Protein AF-A0A928Z0F6-F1 (afdb_monomer)

Mean predicted aligned error: 3.66 Å

Nearest PDB structures (foldseek):
  3p94-assembly1_A  TM=9.801E-01  e=1.220E-04  Parabacteroides distasonis ATCC 8503
 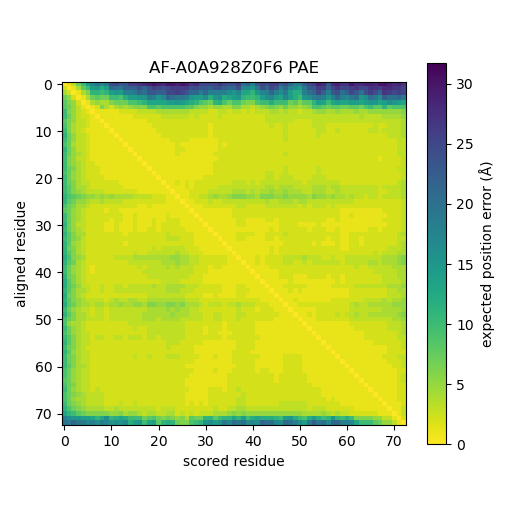 4iyj-assembly1_B  TM=9.274E-01  e=3.974E-04  Bacteroides uniformis ATCC 8492
  4ppy-assembly2_C-2  TM=9.394E-01  e=1.051E-03  Bacteroides fragilis NCTC 9343
  4hf7-assembly1_A-2  TM=9.408E-01  e=2.106E-03  Bacteroides thetaiotaomicron VPI-5482
  2hsj-assembly1_D  TM=8.827E-01  e=1.676E-01  Streptococcus pneumoniae TIGR4

Foldseek 3Di:
DPPDDQLVVVVVVLVVVVVVCVVPVHQRQDLQVVAADPRSWGDCVQDPVRPDGDPVVVVRVVVSVVVSVVVVD

Structure (mmCIF, N/CA/C/O backbone):
data_AF-A0A928Z0F6-F1
#
_entry.id   AF-A0A928Z0F6-F1
#
loop_
_atom_site.group_PDB
_atom_site.id
_atom_site.type_symbol
_atom_site.label_atom_id
_atom_site.label_alt_id
_atom_site.label_comp_id
_atom_site.label_asym_id
_atom_site.label_entity_id
_atom_site.label_seq_id
_atom_site.pdbx_PDB_ins_code
_atom_site.Cartn_x
_atom_site.Cartn_y
_atom_site.Cartn_z
_atom_site.occupancy
_atom_site.B_iso_or_equiv
_atom_site.auth_seq_id
_atom_site.auth_comp_id
_atom_site.auth_asym_id
_atom_site.auth_atom_id
_atom_site.pdbx_PDB_model_num
ATOM 1 N N . VAL A 1 1 ? 13.484 15.606 -15.199 1.00 42.81 1 VAL A N 1
ATOM 2 C CA . VAL A 1 1 ? 13.925 15.054 -13.896 1.00 42.81 1 VAL A CA 1
ATOM 3 C C . VAL A 1 1 ? 13.011 13.887 -13.575 1.00 42.81 1 VAL A C 1
ATOM 5 O O . VAL A 1 1 ? 11.819 14.112 -13.419 1.00 42.81 1 VAL A O 1
ATOM 8 N N . SER A 1 2 ? 13.514 12.652 -13.596 1.00 49.12 2 SER A N 1
ATOM 9 C CA . SER A 1 2 ? 12.715 11.503 -13.154 1.00 49.12 2 SER A CA 1
ATOM 10 C C . SER A 1 2 ? 12.471 11.663 -11.655 1.00 49.12 2 SER A C 1
ATOM 12 O O . SER A 1 2 ? 13.428 11.769 -10.890 1.00 49.12 2 SER A O 1
ATOM 14 N N . VAL A 1 3 ? 11.211 11.790 -11.236 1.00 63.94 3 VAL A N 1
ATOM 15 C CA . VAL A 1 3 ? 10.865 11.863 -9.813 1.00 63.94 3 VAL A CA 1
ATOM 16 C C . VAL A 1 3 ? 11.094 10.473 -9.232 1.00 63.94 3 VAL A C 1
ATOM 18 O O . VAL A 1 3 ? 10.265 9.579 -9.389 1.00 63.94 3 VAL A O 1
ATOM 21 N N . THR A 1 4 ? 12.239 10.269 -8.585 1.00 68.12 4 THR A N 1
ATOM 22 C CA . THR A 1 4 ? 12.531 9.012 -7.897 1.00 68.12 4 THR A CA 1
ATOM 23 C C . THR A 1 4 ? 11.529 8.820 -6.759 1.00 68.12 4 THR A C 1
ATOM 25 O O . THR A 1 4 ? 11.533 9.560 -5.772 1.00 68.12 4 THR A O 1
ATOM 28 N N . ARG A 1 5 ? 10.658 7.817 -6.888 1.00 73.56 5 ARG A N 1
ATOM 29 C CA . ARG A 1 5 ? 9.701 7.425 -5.847 1.00 73.56 5 ARG A CA 1
ATOM 30 C C . ARG A 1 5 ? 10.419 6.523 -4.849 1.00 73.56 5 ARG A C 1
ATOM 32 O O . ARG A 1 5 ? 10.614 5.345 -5.112 1.00 73.56 5 ARG A O 1
ATOM 39 N N . SER A 1 6 ? 10.882 7.094 -3.739 1.00 87.62 6 SER A N 1
ATOM 40 C CA . SER A 1 6 ? 11.574 6.337 -2.689 1.00 87.62 6 SER A CA 1
ATOM 41 C C . SER A 1 6 ? 10.587 5.430 -1.940 1.00 87.62 6 SER A C 1
ATOM 43 O O . SER A 1 6 ? 9.676 5.968 -1.303 1.00 87.62 6 SER A O 1
ATOM 45 N N . PRO A 1 7 ? 10.789 4.096 -1.920 1.00 91.12 7 PRO A N 1
ATOM 46 C CA . PRO A 1 7 ? 9.960 3.182 -1.130 1.00 91.12 7 PRO A CA 1
ATOM 47 C C . PRO A 1 7 ? 9.917 3.546 0.356 1.00 91.12 7 PRO A C 1
ATOM 49 O O . PRO A 1 7 ? 8.873 3.445 0.991 1.00 91.12 7 PRO A O 1
ATOM 52 N N . LYS A 1 8 ? 11.018 4.084 0.898 1.00 93.50 8 LYS A N 1
ATOM 53 C CA . LYS A 1 8 ? 11.091 4.532 2.294 1.00 93.50 8 LYS A CA 1
ATOM 54 C C . LYS A 1 8 ? 10.065 5.620 2.617 1.00 93.50 8 LYS A C 1
ATOM 56 O O . LYS A 1 8 ? 9.471 5.586 3.686 1.00 93.50 8 LYS A O 1
ATOM 61 N N . LYS A 1 9 ? 9.819 6.561 1.695 1.00 94.12 9 LYS A N 1
ATOM 62 C CA . LYS A 1 9 ? 8.791 7.598 1.892 1.00 94.12 9 LYS A CA 1
ATOM 63 C C . LYS A 1 9 ? 7.383 6.998 1.932 1.00 94.12 9 LYS A C 1
ATOM 65 O O . LYS A 1 9 ? 6.575 7.447 2.735 1.00 94.12 9 LYS A O 1
ATOM 70 N N . ILE A 1 10 ? 7.116 5.986 1.103 1.00 93.56 10 ILE A N 1
ATOM 71 C CA . ILE A 1 10 ? 5.836 5.261 1.095 1.00 93.56 10 ILE A CA 1
ATOM 72 C C . ILE A 1 10 ? 5.654 4.513 2.420 1.00 93.56 10 ILE A C 1
ATOM 74 O O . ILE A 1 10 ? 4.614 4.651 3.047 1.00 93.56 10 ILE A O 1
ATOM 78 N N . GLN A 1 11 ? 6.683 3.810 2.901 1.00 95.00 11 GLN A N 1
ATOM 79 C CA . GLN A 1 11 ? 6.631 3.106 4.188 1.00 95.00 11 GLN A CA 1
ATOM 80 C C . GLN A 1 11 ? 6.378 4.060 5.361 1.00 95.00 11 GLN A C 1
ATOM 82 O O . GLN A 1 11 ? 5.520 3.789 6.192 1.00 95.00 11 GLN A O 1
ATOM 87 N N . THR A 1 12 ? 7.079 5.200 5.414 1.00 96.88 12 THR A N 1
ATOM 88 C CA . THR A 1 12 ? 6.841 6.217 6.451 1.00 96.88 12 THR A CA 1
ATOM 89 C C . THR A 1 12 ? 5.407 6.739 6.416 1.00 96.88 12 THR A C 1
ATOM 91 O O . THR A 1 12 ? 4.797 6.903 7.469 1.00 96.88 12 THR A O 1
ATOM 94 N N . LEU A 1 13 ? 4.857 6.977 5.223 1.00 97.19 13 LEU A N 1
ATOM 95 C CA . LEU A 1 13 ? 3.475 7.420 5.082 1.00 97.19 13 LEU A CA 1
ATOM 96 C C . LEU A 1 13 ? 2.482 6.332 5.511 1.00 97.19 13 LEU A C 1
ATOM 98 O O . LEU A 1 13 ? 1.543 6.642 6.231 1.00 97.19 13 LEU A O 1
ATOM 102 N N . ASN A 1 14 ? 2.702 5.076 5.125 1.00 97.50 14 ASN A N 1
ATOM 103 C CA . ASN A 1 14 ? 1.829 3.963 5.499 1.00 97.50 14 ASN A CA 1
ATOM 104 C C . ASN A 1 14 ? 1.763 3.774 7.019 1.00 97.50 14 ASN A C 1
ATOM 106 O O . ASN A 1 14 ? 0.668 3.648 7.551 1.00 97.50 14 ASN A O 1
ATOM 110 N N . VAL A 1 15 ? 2.904 3.848 7.718 1.00 98.12 15 VAL A N 1
ATOM 111 C CA . VAL A 1 15 ? 2.943 3.799 9.192 1.00 98.12 15 VAL A CA 1
ATOM 112 C C . VAL A 1 15 ? 2.133 4.943 9.800 1.00 98.12 15 VAL A C 1
ATOM 114 O O . VAL A 1 15 ? 1.372 4.731 10.738 1.00 98.12 15 VAL A O 1
ATOM 117 N N . TRP A 1 16 ? 2.265 6.155 9.255 1.00 98.31 16 TRP A N 1
ATOM 118 C CA . TRP A 1 16 ? 1.488 7.298 9.730 1.00 98.31 16 TRP A CA 1
ATOM 119 C C . TRP A 1 16 ? -0.021 7.119 9.486 1.00 98.31 16 TRP A C 1
ATOM 121 O O . TRP A 1 16 ? -0.814 7.404 10.380 1.00 98.31 16 TRP A O 1
ATOM 131 N N . ILE A 1 17 ? -0.429 6.616 8.313 1.00 98.50 17 ILE A N 1
ATOM 13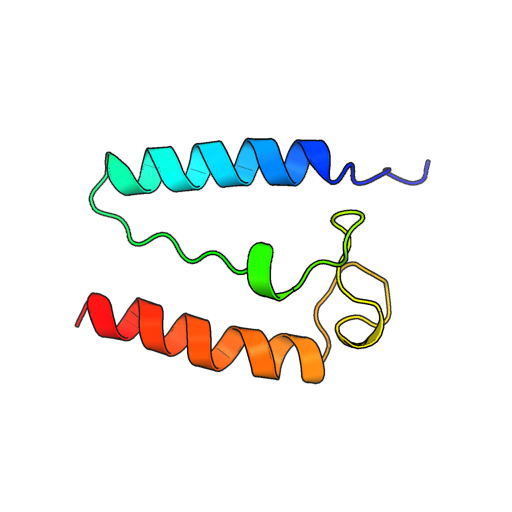2 C CA . ILE A 1 17 ? -1.844 6.347 7.993 1.00 98.50 17 ILE A CA 1
ATOM 133 C C . ILE A 1 17 ? -2.405 5.262 8.919 1.00 98.50 17 ILE A C 1
ATOM 135 O O . ILE A 1 17 ? -3.501 5.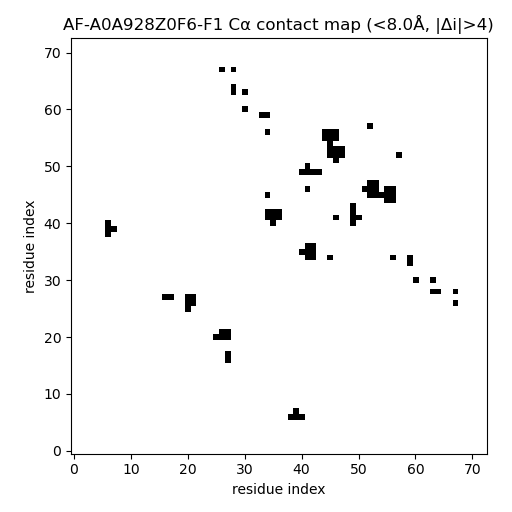427 9.446 1.00 98.50 17 ILE A O 1
ATOM 139 N N . GLU A 1 18 ? -1.665 4.175 9.142 1.00 97.94 18 GLU A N 1
ATOM 140 C CA . GLU A 1 18 ? -2.070 3.092 10.043 1.00 97.94 18 GLU A CA 1
ATOM 141 C C . GLU A 1 18 ? -2.300 3.604 11.472 1.00 97.94 18 GLU A C 1
ATOM 143 O O . GLU A 1 18 ? -3.346 3.336 12.064 1.00 97.94 18 GLU A O 1
ATOM 148 N N . GLN A 1 19 ? -1.363 4.403 11.997 1.00 98.25 19 GLN A N 1
ATOM 149 C CA . GLN A 1 19 ? -1.486 5.045 13.310 1.00 98.25 19 GLN A CA 1
ATOM 150 C C . GLN A 1 19 ? -2.703 5.968 13.378 1.00 98.25 19 GLN A C 1
ATOM 152 O O . GLN A 1 19 ? -3.498 5.879 14.310 1.00 98.25 19 GLN A O 1
ATOM 157 N N . TYR A 1 20 ? -2.887 6.810 12.361 1.00 98.38 20 TYR A N 1
ATOM 158 C CA . TYR A 1 20 ? -4.041 7.695 12.285 1.00 98.38 20 TYR A CA 1
ATOM 159 C C . TYR A 1 20 ? -5.356 6.906 12.299 1.00 98.38 20 TYR A C 1
ATOM 161 O O . TYR A 1 20 ? -6.282 7.263 13.026 1.00 98.38 20 TYR A O 1
ATOM 169 N N . CYS A 1 21 ? -5.443 5.807 11.547 1.00 97.62 21 CYS A N 1
ATOM 170 C CA . CYS A 1 21 ? -6.637 4.970 11.534 1.00 97.62 21 CYS A CA 1
ATOM 171 C C . CYS A 1 21 ? -6.938 4.353 12.907 1.00 97.62 21 CYS A C 1
ATOM 173 O O . CYS A 1 21 ? -8.098 4.354 13.322 1.00 97.62 21 CYS A O 1
ATOM 175 N N . ALA A 1 22 ? -5.906 3.903 13.629 1.00 96.31 22 ALA A N 1
ATOM 176 C CA . ALA A 1 22 ? -6.044 3.365 14.982 1.00 96.31 22 ALA A CA 1
ATOM 177 C C . ALA A 1 22 ? -6.570 4.401 15.996 1.00 96.31 22 ALA A C 1
ATOM 179 O O . ALA A 1 22 ? -7.249 4.031 16.951 1.00 96.31 22 ALA A O 1
ATOM 180 N N . GLU A 1 23 ? -6.288 5.688 15.785 1.00 97.81 23 GLU A N 1
ATOM 181 C CA . GLU A 1 23 ? -6.731 6.786 16.656 1.00 97.81 23 GLU A CA 1
ATOM 182 C C . GLU A 1 23 ? -8.119 7.349 16.295 1.00 97.81 23 GLU A C 1
ATOM 184 O O . GLU A 1 23 ? -8.742 8.007 17.126 1.00 97.81 23 GLU A O 1
ATOM 189 N N . ASN A 1 24 ? -8.608 7.116 15.071 1.00 96.94 24 ASN A N 1
ATOM 190 C CA . ASN A 1 24 ? -9.778 7.811 14.510 1.00 96.94 24 ASN A CA 1
ATOM 191 C C . ASN A 1 24 ? -10.916 6.868 14.079 1.00 96.94 24 ASN A C 1
ATOM 193 O O . ASN A 1 24 ? -11.707 7.230 13.211 1.00 96.94 24 ASN A O 1
ATOM 197 N N . ASP A 1 25 ? -10.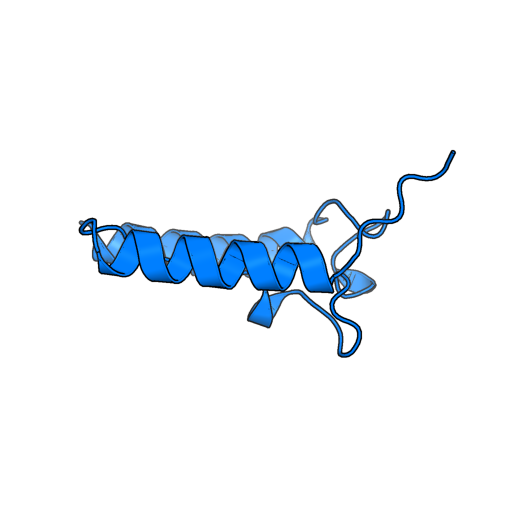994 5.665 14.656 1.00 91.62 25 ASP A N 1
ATOM 198 C CA . ASP A 1 25 ? -12.033 4.661 14.354 1.00 91.62 25 ASP A CA 1
ATOM 199 C C . ASP A 1 25 ? -12.171 4.373 12.846 1.00 91.62 25 ASP A C 1
ATOM 201 O O . ASP A 1 25 ? -13.256 4.295 12.271 1.00 91.62 25 ASP A O 1
ATOM 205 N N . CYS A 1 26 ? -11.026 4.270 12.169 1.00 95.44 26 CYS A N 1
ATOM 206 C CA . CYS A 1 26 ? -10.961 3.955 10.749 1.00 95.44 26 CYS A CA 1
ATOM 207 C C . CYS A 1 26 ? -10.333 2.575 10.549 1.00 95.44 26 CYS A C 1
ATOM 209 O O . CYS A 1 26 ? -9.410 2.176 11.258 1.00 95.44 26 CYS A O 1
ATOM 211 N N . ILE A 1 27 ? -10.770 1.862 9.512 1.00 95.75 27 ILE A N 1
ATOM 212 C CA . ILE A 1 27 ? -10.118 0.616 9.102 1.00 95.75 27 ILE A CA 1
ATOM 213 C C . ILE A 1 27 ? -8.922 0.940 8.210 1.00 95.75 27 ILE A C 1
ATOM 215 O O . ILE A 1 27 ? -9.070 1.558 7.156 1.00 95.75 27 ILE A O 1
ATOM 219 N N . TYR A 1 28 ? -7.746 0.457 8.605 1.00 97.31 28 TYR A N 1
ATOM 220 C CA . TYR A 1 28 ? -6.559 0.444 7.759 1.00 97.31 28 TYR A CA 1
ATOM 221 C C . TYR A 1 28 ? -6.502 -0.845 6.925 1.00 97.31 28 TYR A C 1
ATOM 223 O O . TYR A 1 28 ? -6.652 -1.950 7.454 1.00 97.31 28 TYR A O 1
ATOM 231 N N . LEU A 1 29 ? -6.275 -0.706 5.616 1.00 97.94 29 LEU A N 1
ATOM 232 C CA . LEU A 1 29 ? -6.053 -1.818 4.693 1.00 97.94 29 LEU A CA 1
ATOM 233 C C . LEU A 1 29 ? -4.634 -1.752 4.125 1.00 97.94 29 LEU A C 1
ATOM 235 O O . LEU A 1 29 ? -4.311 -0.880 3.318 1.00 97.94 29 LEU A O 1
ATOM 239 N N . ASP A 1 30 ? -3.807 -2.718 4.511 1.00 97.81 30 ASP A N 1
ATOM 240 C CA . ASP A 1 30 ? -2.425 -2.826 4.059 1.00 97.81 30 ASP A CA 1
ATOM 241 C C . ASP A 1 30 ? -2.307 -3.540 2.702 1.00 97.81 30 ASP A C 1
ATOM 243 O O . ASP A 1 30 ? -2.071 -4.746 2.619 1.00 97.81 30 ASP A O 1
ATOM 247 N N . TYR A 1 31 ? -2.434 -2.785 1.610 1.00 98.19 31 TYR A N 1
ATOM 248 C CA . TYR A 1 31 ? -2.060 -3.296 0.286 1.00 98.19 31 TYR A CA 1
ATOM 249 C C . TYR A 1 31 ? -0.550 -3.459 0.117 1.00 98.19 31 TYR A C 1
ATOM 251 O O . TYR A 1 31 ? -0.108 -4.256 -0.709 1.00 98.19 31 TYR A O 1
ATOM 259 N N . TYR A 1 32 ? 0.247 -2.682 0.853 1.00 97.12 32 TYR A N 1
ATOM 260 C CA . TYR A 1 32 ? 1.678 -2.577 0.612 1.00 97.12 32 TYR A CA 1
ATOM 261 C C . TYR A 1 32 ? 2.361 -3.926 0.819 1.00 97.12 32 TYR A C 1
ATOM 263 O O . TYR A 1 32 ? 3.027 -4.401 -0.101 1.00 97.12 32 TYR A O 1
ATOM 271 N N . SER A 1 33 ? 2.123 -4.592 1.955 1.00 96.44 33 SER A N 1
ATOM 272 C CA . SER A 1 33 ? 2.719 -5.910 2.234 1.00 96.44 33 SER A CA 1
ATOM 273 C C . SER A 1 33 ? 2.333 -6.996 1.228 1.00 96.44 33 SER A C 1
ATOM 275 O O . SER A 1 33 ? 3.082 -7.952 1.051 1.00 96.44 33 SER A O 1
ATOM 277 N N . GLN A 1 34 ? 1.192 -6.850 0.549 1.00 97.56 34 GLN A N 1
ATOM 278 C CA . GLN A 1 34 ? 0.683 -7.841 -0.402 1.00 97.56 34 GLN A CA 1
ATOM 279 C C . GLN A 1 34 ? 1.189 -7.629 -1.833 1.00 97.56 34 GLN A C 1
ATOM 281 O O . GLN A 1 34 ? 1.094 -8.538 -2.656 1.00 97.56 34 GLN A O 1
ATOM 286 N N . MET A 1 35 ? 1.692 -6.435 -2.160 1.00 97.50 35 MET A N 1
ATOM 287 C CA . MET A 1 35 ? 1.928 -6.038 -3.553 1.00 97.50 35 MET A CA 1
ATOM 288 C C . MET A 1 35 ? 3.376 -5.679 -3.884 1.00 97.50 35 MET A C 1
ATOM 290 O O . MET A 1 35 ? 3.708 -5.570 -5.069 1.00 97.50 35 MET A O 1
ATOM 294 N N . VAL A 1 36 ? 4.240 -5.476 -2.886 1.00 96.62 36 VAL A N 1
ATOM 295 C CA . VAL A 1 36 ? 5.641 -5.102 -3.125 1.00 96.62 36 VAL A CA 1
ATOM 296 C C . VAL A 1 36 ? 6.584 -6.302 -3.213 1.00 96.62 36 VAL A C 1
ATOM 298 O O . VAL A 1 36 ? 6.264 -7.395 -2.752 1.00 96.62 36 VAL A O 1
ATOM 301 N N . ASP A 1 37 ? 7.729 -6.100 -3.861 1.00 95.25 37 ASP A N 1
ATOM 302 C CA . ASP A 1 37 ? 8.898 -6.974 -3.823 1.00 95.25 37 ASP A CA 1
ATOM 303 C C . ASP A 1 37 ? 9.783 -6.660 -2.599 1.00 95.25 37 ASP A C 1
ATOM 305 O O . ASP A 1 37 ? 9.545 -5.698 -1.864 1.00 95.25 37 ASP A O 1
ATOM 309 N N . ASP A 1 38 ? 10.863 -7.423 -2.414 1.00 94.81 38 ASP A N 1
ATOM 310 C CA . ASP A 1 38 ? 11.808 -7.252 -1.294 1.00 94.81 38 ASP A CA 1
ATOM 311 C C . ASP A 1 38 ? 12.519 -5.884 -1.278 1.00 94.81 38 ASP A C 1
ATOM 313 O O . ASP A 1 38 ? 13.167 -5.511 -0.299 1.00 94.81 38 ASP A O 1
ATOM 317 N N . ARG A 1 39 ? 12.423 -5.113 -2.367 1.00 92.56 39 ARG A N 1
ATOM 318 C CA . ARG A 1 39 ? 12.994 -3.764 -2.494 1.00 92.56 39 ARG A CA 1
ATOM 319 C C . ARG A 1 39 ? 11.951 -2.673 -2.237 1.00 92.56 39 ARG A C 1
ATOM 321 O O . ARG A 1 39 ? 12.296 -1.490 -2.256 1.00 92.56 39 ARG A O 1
ATOM 328 N N . GLY A 1 40 ? 10.695 -3.046 -1.990 1.00 93.00 40 GLY A N 1
ATOM 329 C CA . GLY A 1 40 ? 9.592 -2.133 -1.718 1.00 93.00 40 GLY A CA 1
ATOM 330 C C . GLY A 1 40 ? 8.971 -1.495 -2.965 1.00 93.00 40 GLY A C 1
ATOM 331 O O . GLY A 1 40 ? 8.293 -0.474 -2.830 1.00 93.00 40 GLY A O 1
ATOM 332 N N . PHE A 1 41 ? 9.208 -2.054 -4.156 1.00 93.62 41 PHE A N 1
ATOM 333 C CA . PHE A 1 41 ? 8.537 -1.663 -5.403 1.00 93.62 41 PHE A CA 1
ATOM 334 C C . PHE A 1 41 ? 7.413 -2.638 -5.729 1.00 93.62 41 PHE A C 1
ATOM 336 O O . PHE A 1 41 ? 7.465 -3.779 -5.294 1.00 93.62 41 PHE A O 1
ATOM 343 N N . LEU A 1 42 ? 6.417 -2.233 -6.524 1.00 95.12 42 LEU A N 1
ATOM 344 C CA . LEU A 1 42 ? 5.406 -3.180 -7.003 1.00 95.12 42 LEU A CA 1
ATOM 345 C C . LEU A 1 42 ? 6.072 -4.376 -7.690 1.00 95.12 42 LEU A C 1
ATOM 347 O O . LEU A 1 42 ? 6.972 -4.205 -8.516 1.00 95.12 42 LEU A O 1
ATOM 351 N N . GLN A 1 43 ? 5.609 -5.581 -7.361 1.00 97.12 43 GLN A N 1
ATOM 352 C CA . GLN A 1 43 ? 6.089 -6.797 -8.008 1.00 97.12 43 GLN A CA 1
ATOM 353 C C . GLN A 1 43 ? 5.895 -6.681 -9.523 1.00 97.12 43 GLN A C 1
ATOM 355 O O . GLN A 1 43 ? 4.843 -6.250 -9.998 1.00 97.12 43 GLN A O 1
ATOM 360 N N . ALA A 1 44 ? 6.903 -7.09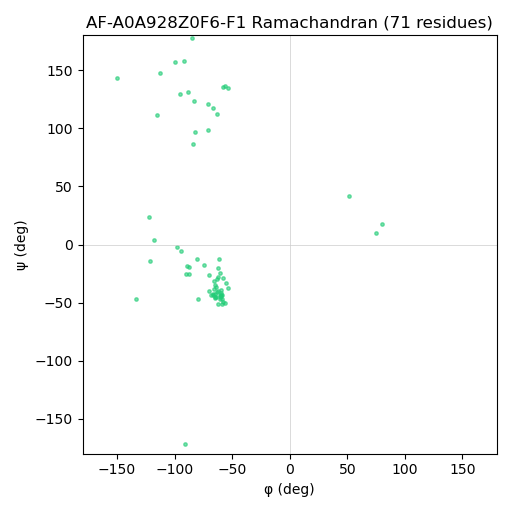1 -10.296 1.00 96.44 44 ALA A N 1
ATOM 361 C CA . ALA A 1 44 ? 6.955 -6.825 -11.736 1.00 96.44 44 ALA A CA 1
ATOM 362 C C . ALA A 1 44 ? 5.750 -7.376 -12.522 1.00 96.44 44 ALA A C 1
ATOM 364 O O . ALA A 1 44 ? 5.367 -6.813 -13.539 1.00 96.44 44 ALA A O 1
ATOM 365 N N . HIS A 1 45 ? 5.127 -8.461 -12.056 1.00 97.81 45 HIS A N 1
ATOM 366 C CA . HIS A 1 45 ? 3.956 -9.042 -12.716 1.00 97.81 45 HIS A CA 1
ATOM 367 C C . HIS A 1 45 ? 2.639 -8.311 -12.391 1.00 97.81 45 HIS A C 1
ATOM 369 O O . HIS A 1 45 ? 1.633 -8.539 -13.063 1.00 97.81 45 HIS A O 1
ATOM 375 N N . LEU A 1 46 ? 2.636 -7.425 -11.390 1.00 98.38 46 LEU A N 1
ATOM 376 C CA . LEU A 1 46 ? 1.463 -6.671 -10.940 1.00 98.38 46 LEU A CA 1
ATOM 377 C C . LEU A 1 46 ? 1.351 -5.284 -11.581 1.00 98.38 46 LEU A C 1
ATOM 379 O O . LEU A 1 46 ? 0.353 -4.607 -11.359 1.00 98.38 46 LEU A O 1
ATOM 383 N N . SER A 1 47 ? 2.339 -4.841 -12.363 1.00 96.38 47 SER A N 1
ATOM 384 C CA . SER A 1 47 ? 2.337 -3.522 -13.001 1.00 96.38 47 SER A CA 1
ATOM 385 C C . SER A 1 47 ? 3.103 -3.533 -14.321 1.00 96.38 47 SER A C 1
ATOM 387 O O . SER A 1 47 ? 4.132 -4.189 -14.444 1.00 96.38 47 SER A O 1
ATOM 389 N N . THR A 1 48 ? 2.622 -2.778 -15.309 1.00 94.56 48 THR A N 1
ATOM 390 C CA . THR A 1 48 ? 3.307 -2.624 -16.605 1.00 94.56 48 THR A CA 1
ATOM 391 C C . THR A 1 48 ? 4.334 -1.489 -16.593 1.00 94.56 48 THR A C 1
ATOM 393 O O . THR A 1 48 ? 5.294 -1.522 -17.356 1.00 94.56 48 THR A O 1
ATOM 396 N N . ASP A 1 49 ? 4.159 -0.494 -15.722 1.00 92.94 49 ASP A N 1
ATOM 397 C CA . ASP A 1 49 ? 5.017 0.694 -15.632 1.00 92.94 49 ASP A CA 1
ATOM 398 C C . ASP A 1 49 ? 5.744 0.827 -14.282 1.00 92.94 49 ASP A C 1
ATOM 400 O O . ASP A 1 49 ? 6.448 1.809 -14.036 1.00 92.94 49 ASP A O 1
ATOM 404 N N . GLY A 1 50 ? 5.579 -0.166 -13.404 1.00 90.25 50 GLY A N 1
ATOM 405 C CA . GLY A 1 50 ? 6.153 -0.194 -12.063 1.00 90.25 50 GLY A CA 1
ATOM 406 C C . GLY A 1 50 ? 5.451 0.721 -11.055 1.00 90.25 50 GLY A C 1
ATOM 407 O O . GLY A 1 50 ? 5.985 0.917 -9.963 1.00 90.25 50 GLY A O 1
ATOM 408 N N . LEU A 1 51 ? 4.288 1.295 -11.395 1.00 91.56 51 LEU A N 1
ATOM 409 C CA . LEU A 1 51 ? 3.529 2.189 -10.517 1.00 91.56 51 LEU A CA 1
ATOM 410 C C . LEU A 1 51 ? 2.036 1.864 -10.449 1.00 91.56 51 LEU A C 1
ATOM 412 O O . LEU A 1 51 ? 1.476 1.842 -9.356 1.00 91.56 51 LEU A O 1
ATOM 416 N N . HIS A 1 52 ? 1.385 1.650 -11.587 1.00 95.38 52 HIS A N 1
ATOM 417 C CA . HIS A 1 52 ? -0.051 1.408 -11.642 1.00 95.38 52 HIS A CA 1
ATOM 418 C C . HIS A 1 52 ? -0.325 -0.102 -11.661 1.00 95.38 52 HIS A C 1
ATOM 420 O O . HIS A 1 52 ? 0.277 -0.808 -12.481 1.00 95.38 52 HIS A O 1
ATOM 426 N N . PRO A 1 53 ? -1.209 -0.621 -10.786 1.00 98.06 53 PRO A N 1
ATOM 427 C CA . PRO A 1 53 ? -1.631 -2.014 -10.841 1.00 98.06 53 PRO A CA 1
ATOM 428 C C . PRO A 1 53 ? -2.248 -2.359 -12.202 1.00 98.06 53 PRO A C 1
ATOM 430 O O . PRO A 1 53 ? -3.057 -1.605 -12.739 1.00 98.06 53 PRO A O 1
ATOM 433 N N . ASN A 1 54 ? -1.874 -3.509 -12.755 1.00 98.31 54 ASN A N 1
ATOM 434 C CA . ASN A 1 54 ? -2.541 -4.118 -13.905 1.00 98.31 54 ASN A CA 1
ATOM 435 C C . ASN A 1 54 ? -3.658 -5.073 -13.432 1.00 98.31 54 ASN A C 1
ATOM 437 O O . ASN A 1 54 ? -3.951 -5.165 -12.238 1.00 98.31 54 ASN A O 1
ATOM 441 N N . ASP A 1 55 ? -4.244 -5.844 -14.349 1.00 98.50 55 ASP A N 1
ATOM 442 C CA . ASP A 1 55 ? -5.288 -6.826 -14.028 1.00 98.50 55 ASP A CA 1
ATOM 443 C C . ASP A 1 55 ? -4.887 -7.823 -12.927 1.00 98.50 55 ASP A C 1
ATOM 445 O O . ASP A 1 55 ? -5.717 -8.204 -12.102 1.00 98.50 55 ASP A O 1
ATOM 449 N N . ALA A 1 56 ? -3.627 -8.270 -12.893 1.00 98.38 56 ALA A N 1
ATOM 450 C CA . ALA A 1 56 ? -3.140 -9.166 -11.845 1.00 98.38 56 ALA A CA 1
ATOM 451 C C . ALA A 1 56 ? -3.039 -8.445 -10.494 1.00 98.38 56 ALA A C 1
ATOM 453 O O . ALA A 1 56 ? -3.455 -9.004 -9.480 1.00 98.38 56 ALA A O 1
ATOM 454 N N . GLY A 1 57 ? -2.576 -7.192 -10.492 1.00 98.38 57 GLY A N 1
ATOM 455 C CA . GLY A 1 57 ? -2.586 -6.328 -9.311 1.00 98.38 57 GLY A CA 1
ATOM 456 C C . GLY A 1 57 ? -3.993 -6.132 -8.747 1.00 98.38 57 GLY A C 1
ATOM 457 O O . GLY A 1 57 ? -4.228 -6.377 -7.565 1.00 98.38 57 GLY A O 1
ATOM 458 N N . TYR A 1 58 ? -4.961 -5.786 -9.596 1.00 98.56 58 TYR A N 1
ATOM 459 C CA . TYR A 1 58 ? -6.348 -5.607 -9.161 1.00 98.56 58 TYR A CA 1
ATOM 460 C C . TYR A 1 58 ? -7.005 -6.900 -8.670 1.00 98.56 58 TYR A C 1
ATOM 462 O O . TYR A 1 58 ? -7.810 -6.846 -7.739 1.00 98.56 58 TYR A O 1
ATOM 470 N N . ARG A 1 59 ? -6.635 -8.065 -9.218 1.00 98.50 59 ARG A N 1
ATOM 471 C CA . ARG A 1 59 ? -7.091 -9.367 -8.697 1.00 98.50 59 ARG A CA 1
ATOM 472 C C . ARG A 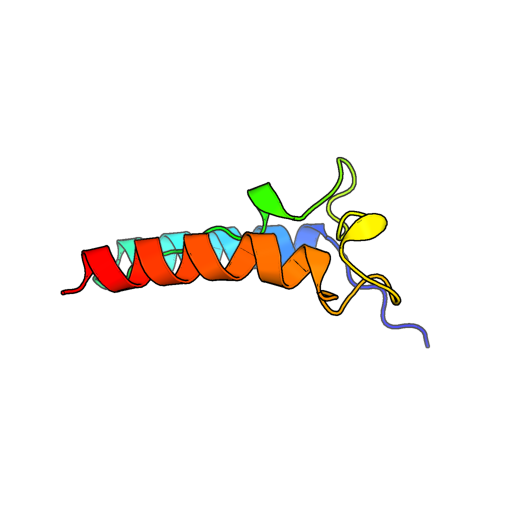1 59 ? -6.638 -9.632 -7.257 1.00 98.50 59 ARG A C 1
ATOM 474 O O . ARG A 1 59 ? -7.352 -10.330 -6.546 1.00 98.50 59 ARG A O 1
ATOM 481 N N . ILE A 1 60 ? -5.512 -9.064 -6.819 1.00 98.31 60 ILE A N 1
ATOM 482 C CA . ILE A 1 60 ? -5.079 -9.099 -5.412 1.00 98.31 60 ILE A CA 1
ATOM 483 C C . ILE A 1 60 ? -5.833 -8.045 -4.595 1.00 98.31 60 ILE A C 1
ATOM 485 O O . ILE A 1 60 ? -6.349 -8.347 -3.522 1.00 98.31 60 ILE A O 1
ATOM 489 N N . MET A 1 61 ? -5.933 -6.814 -5.103 1.00 98.62 61 MET A N 1
ATOM 490 C CA . MET A 1 61 ? -6.523 -5.702 -4.351 1.00 98.62 61 MET A CA 1
ATOM 491 C C . MET A 1 61 ? -8.016 -5.893 -4.062 1.00 98.62 61 MET A C 1
ATOM 493 O O . MET A 1 61 ? -8.463 -5.656 -2.943 1.00 98.62 61 MET A O 1
ATOM 497 N N . ALA A 1 62 ? -8.798 -6.320 -5.055 1.00 98.56 62 ALA A N 1
ATOM 498 C CA . ALA A 1 62 ? -10.255 -6.388 -4.957 1.00 98.56 62 ALA A CA 1
ATOM 499 C C . ALA A 1 62 ? -10.784 -7.242 -3.781 1.00 98.56 62 ALA A C 1
ATOM 501 O O . ALA A 1 62 ? -11.615 -6.736 -3.022 1.00 98.56 62 ALA A O 1
ATOM 502 N N . PRO A 1 63 ? -10.339 -8.499 -3.564 1.00 98.38 63 PRO A N 1
ATOM 503 C CA . PRO A 1 63 ? -10.815 -9.286 -2.426 1.00 98.38 63 PRO A CA 1
ATOM 504 C C . PRO A 1 63 ? -10.411 -8.684 -1.073 1.00 98.38 63 PRO A C 1
ATOM 506 O O . PRO A 1 63 ? -11.199 -8.740 -0.131 1.00 98.38 63 PRO A O 1
ATOM 509 N N . LEU A 1 64 ? -9.231 -8.061 -0.977 1.00 98.44 64 LEU A N 1
ATOM 510 C CA . LEU A 1 64 ? -8.780 -7.391 0.245 1.00 98.44 64 LEU A CA 1
ATOM 511 C C . LEU A 1 64 ? -9.647 -6.163 0.566 1.00 98.44 64 LEU A C 1
ATOM 513 O O . LEU A 1 64 ? -10.055 -5.981 1.713 1.00 98.44 64 LEU A O 1
ATOM 517 N N . ALA A 1 65 ? -9.983 -5.367 -0.455 1.00 97.75 65 ALA A N 1
ATOM 518 C CA . ALA A 1 65 ? -10.894 -4.229 -0.340 1.00 97.75 65 ALA A CA 1
ATOM 519 C C . ALA A 1 65 ? -12.268 -4.666 0.174 1.00 97.75 65 ALA A C 1
ATOM 521 O O . ALA A 1 65 ? -12.775 -4.122 1.153 1.00 97.75 65 ALA A O 1
ATOM 522 N N . ASN A 1 66 ? -12.847 -5.687 -0.464 1.00 98.00 66 ASN A N 1
ATOM 523 C CA . ASN A 1 66 ? -14.153 -6.221 -0.090 1.00 98.00 66 ASN A CA 1
ATOM 524 C C . ASN A 1 66 ? -14.156 -6.731 1.356 1.00 98.00 66 ASN A C 1
ATOM 526 O O . ASN A 1 66 ? -15.076 -6.415 2.104 1.00 98.00 66 ASN A O 1
ATOM 530 N N . ALA A 1 67 ? -13.113 -7.458 1.769 1.00 97.00 67 ALA A N 1
ATOM 531 C CA . ALA A 1 67 ? -12.987 -7.948 3.140 1.00 97.00 67 ALA A CA 1
ATOM 532 C C . ALA A 1 67 ? -12.858 -6.806 4.163 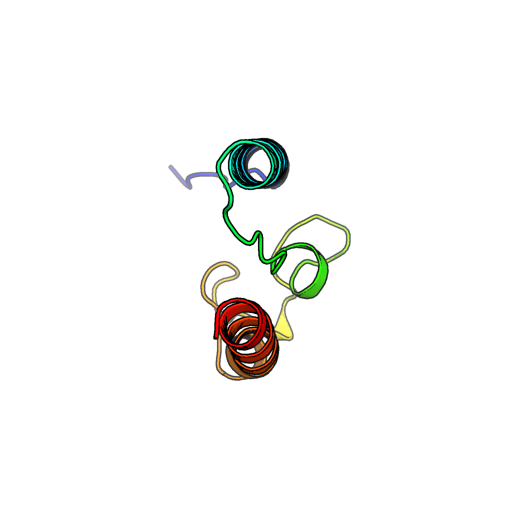1.00 97.00 67 ALA A C 1
ATOM 534 O O . ALA A 1 67 ? -13.398 -6.904 5.262 1.00 97.00 67 ALA A O 1
ATOM 535 N N . ALA A 1 68 ? -12.161 -5.717 3.822 1.00 96.25 68 ALA A N 1
ATOM 536 C CA . ALA A 1 68 ? -12.064 -4.541 4.684 1.00 96.25 68 ALA A CA 1
ATOM 537 C C . ALA A 1 68 ? -13.410 -3.808 4.812 1.00 96.25 68 ALA A C 1
ATOM 539 O O . ALA A 1 68 ? -13.808 -3.468 5.921 1.00 96.25 68 ALA A O 1
ATOM 540 N N . ILE A 1 69 ? -14.138 -3.624 3.706 1.00 96.44 69 ILE A N 1
ATOM 541 C CA . ILE A 1 69 ? -15.463 -2.981 3.693 1.00 96.44 69 ILE A CA 1
ATOM 542 C C . ILE A 1 69 ? -16.480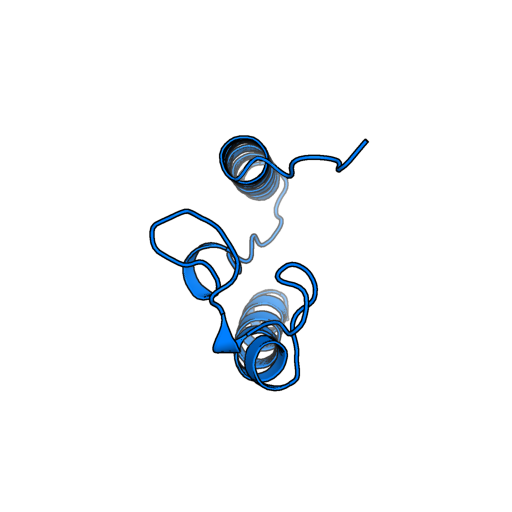 -3.799 4.499 1.00 96.44 69 ILE A C 1
ATOM 544 O O . ILE A 1 69 ? -17.245 -3.234 5.275 1.00 96.44 69 ILE A O 1
ATOM 548 N N . GLN A 1 70 ? -16.454 -5.128 4.375 1.00 96.12 70 GLN A N 1
ATOM 549 C CA . GLN A 1 70 ? -17.340 -6.026 5.124 1.00 96.12 70 GLN A CA 1
ATOM 550 C C . GLN A 1 70 ? -17.153 -5.958 6.644 1.00 96.12 70 GLN A C 1
ATOM 552 O O . GLN A 1 70 ? -18.055 -6.349 7.365 1.00 96.12 70 GLN A O 1
ATOM 557 N N . LYS A 1 71 ? -16.022 -5.462 7.158 1.00 91.19 71 LYS A N 1
ATOM 558 C CA . LYS A 1 71 ? -15.843 -5.250 8.606 1.00 91.19 71 LYS A CA 1
ATOM 559 C C . LYS A 1 71 ? -16.622 -4.039 9.136 1.00 91.19 71 LYS A C 1
ATOM 561 O O . LYS A 1 71 ? -16.773 -3.916 10.346 1.00 91.19 71 LYS A O 1
ATOM 566 N N . ILE A 1 72 ? -17.053 -3.138 8.248 1.00 81.44 72 ILE A N 1
ATOM 567 C CA . ILE A 1 72 ? -17.780 -1.901 8.579 1.00 81.44 72 ILE A CA 1
ATOM 568 C C . ILE A 1 72 ? -19.299 -2.142 8.595 1.00 81.44 72 ILE A C 1
ATOM 570 O O . ILE A 1 72 ? -20.025 -1.398 9.248 1.00 81.44 72 ILE A O 1
ATOM 574 N N . THR A 1 73 ? -19.779 -3.144 7.849 1.00 61.53 73 THR A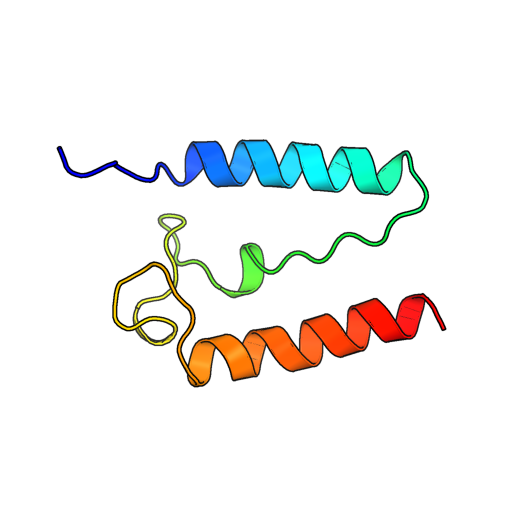 N 1
ATOM 575 C CA . THR A 1 73 ? -21.211 -3.461 7.682 1.00 61.53 73 THR A CA 1
ATOM 576 C C . THR A 1 73 ? -21.615 -4.633 8.560 1.00 61.53 73 THR A C 1
ATOM 578 O O . THR A 1 73 ? -22.666 -4.522 9.225 1.00 61.53 73 THR A O 1
#

Radius of gyration: 13.74 Å; Cα contacts (8 Å, |Δi|>4): 49; chains: 1; bounding box: 35×24×33 Å

Solvent-accessible surface area (backbone atoms only — not comparable to full-atom values): 4506 Å² total; per-residue (Å²): 131,86,81,81,80,55,43,68,59,53,52,56,48,50,55,51,51,44,52,50,20,72,76,64,88,43,90,71,79,77,60,60,86,77,45,41,41,103,81,53,44,52,31,72,83,27,21,89,80,62,77,55,67,35,74,61,29,46,65,58,47,51,62,55,51,51,56,56,54,60,74,78,109

Sequence (73 aa):
VSVTRSPKKIQTLNVWIEQYCAENDCIYLDYYSQMVDDRGFLQAHLSTDGLHPNDAGYRIMAPLANAAIQKIT

pLDDT: mean 93.06, std 10.79, range [42.81, 98.62]

Secondary structure (DSSP, 8-state):
------HHHHHHHHHHHHHHHHHTT------HHHHB-TTSSBPGGGBSSSSSB-HHHHHHHHHHHHHHHHTT-